Protein AF-A0A533BDM0-F1 (afdb_monomer_lite)

Secondary structure (DSSP, 8-state):
-HHHHHHHHHHHHHHHHHHHHHHTGGG-HHHHHHH-HHHHHHHHHHHHHHH-TT-EE-TTSTTHHHHHTT-TT--TT-EEEEEP-TTTTT---TT---PPEEEEEETTTEEPSSPEEHHHHHHHHHHHHHHHHHHHHHHHHHHHHHHHHHHHHHHHHH--

pLDDT: mean 73.03, std 10.65, range [43.34, 87.0]

Structure (mmCIF, N/CA/C/O backbone):
data_AF-A0A533BDM0-F1
#
_entry.id   AF-A0A533BDM0-F1
#
loop_
_atom_site.group_PDB
_atom_site.id
_atom_site.type_symbol
_atom_site.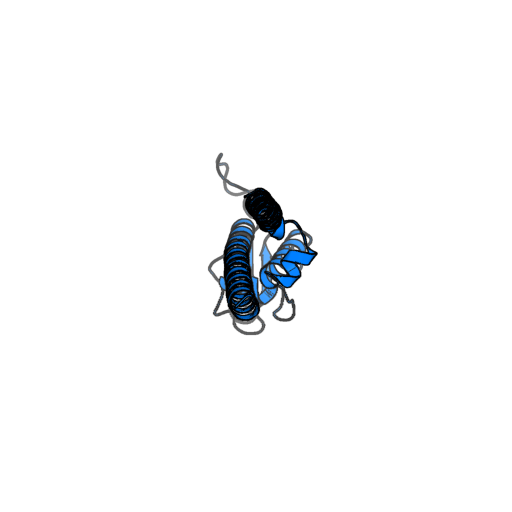label_atom_id
_atom_site.label_alt_id
_atom_site.label_comp_id
_atom_site.label_asym_id
_atom_site.label_entity_id
_atom_site.label_seq_id
_atom_site.pdbx_PDB_ins_code
_atom_site.Cartn_x
_atom_site.Cartn_y
_atom_site.Cartn_z
_atom_site.occupancy
_atom_site.B_iso_or_equiv
_atom_site.auth_seq_id
_atom_site.auth_comp_id
_atom_site.auth_asym_id
_atom_site.auth_atom_id
_atom_site.pdbx_PDB_model_num
ATOM 1 N N . MET A 1 1 ? 17.998 8.895 -41.953 1.00 53.88 1 MET A N 1
ATOM 2 C CA . MET A 1 1 ? 16.899 9.759 -41.448 1.00 53.88 1 MET A CA 1
ATOM 3 C C . MET A 1 1 ? 15.590 9.018 -41.165 1.00 53.88 1 MET A C 1
ATOM 5 O O . MET A 1 1 ? 15.170 9.035 -40.020 1.00 53.88 1 MET A O 1
ATOM 9 N N . LYS A 1 2 ? 14.947 8.337 -42.132 1.00 52.53 2 LYS A N 1
ATOM 10 C CA . LYS A 1 2 ? 13.625 7.696 -41.911 1.00 52.53 2 LYS A CA 1
ATOM 11 C C . LYS A 1 2 ? 13.606 6.611 -40.815 1.00 52.53 2 LYS A C 1
ATOM 13 O O . LYS A 1 2 ? 12.664 6.558 -40.038 1.00 52.53 2 LYS A O 1
ATOM 18 N N . ARG A 1 3 ? 14.664 5.795 -40.710 1.00 58.75 3 ARG A N 1
ATOM 19 C CA . ARG A 1 3 ? 14.792 4.751 -39.671 1.00 58.75 3 ARG A CA 1
ATOM 20 C C . ARG A 1 3 ? 14.947 5.324 -38.257 1.00 58.75 3 ARG A C 1
ATOM 22 O O . ARG A 1 3 ? 14.332 4.808 -37.341 1.00 58.75 3 ARG A O 1
ATOM 29 N N . LEU A 1 4 ? 15.687 6.426 -38.106 1.00 59.53 4 LEU A N 1
ATOM 30 C CA . LEU A 1 4 ? 15.871 7.121 -36.825 1.00 59.53 4 LEU A CA 1
ATOM 31 C C . LEU A 1 4 ? 14.547 7.712 -36.307 1.00 59.53 4 LEU A C 1
ATOM 33 O O . LEU A 1 4 ? 14.205 7.532 -35.147 1.00 59.53 4 LEU A O 1
ATOM 37 N N . LEU A 1 5 ? 13.777 8.366 -37.186 1.00 57.59 5 LEU A N 1
ATOM 38 C CA . LEU A 1 5 ? 12.458 8.914 -36.843 1.00 57.59 5 LEU A CA 1
ATOM 39 C C . LEU A 1 5 ? 11.456 7.816 -36.470 1.00 57.59 5 LEU A C 1
ATOM 41 O O . LEU A 1 5 ? 10.692 7.982 -35.526 1.00 57.59 5 LEU A O 1
ATOM 45 N N . PHE A 1 6 ? 11.486 6.683 -37.177 1.00 61.25 6 PHE A N 1
ATOM 46 C CA . PHE A 1 6 ? 10.664 5.524 -36.838 1.00 61.25 6 PHE A CA 1
ATOM 47 C C . PHE A 1 6 ? 11.041 4.938 -35.469 1.00 61.25 6 PHE A C 1
ATOM 49 O O . PHE A 1 6 ? 10.162 4.640 -34.670 1.00 61.25 6 PHE A O 1
ATOM 56 N N . LEU A 1 7 ? 12.338 4.842 -35.163 1.00 67.12 7 LEU A N 1
ATOM 57 C CA . LEU A 1 7 ? 12.821 4.336 -33.878 1.00 67.12 7 LEU A CA 1
ATOM 58 C C . LEU A 1 7 ? 12.403 5.249 -32.714 1.00 67.12 7 LEU A C 1
ATOM 60 O O . LEU A 1 7 ? 11.892 4.767 -31.708 1.00 67.12 7 LEU A O 1
ATOM 64 N N . LEU A 1 8 ? 12.529 6.570 -32.884 1.00 65.44 8 LEU A N 1
ATOM 65 C CA . LEU A 1 8 ? 12.059 7.559 -31.906 1.00 65.44 8 LEU A CA 1
ATOM 66 C C . LEU A 1 8 ? 10.538 7.506 -31.711 1.00 65.44 8 LEU A C 1
ATOM 68 O O . LEU A 1 8 ? 10.066 7.616 -30.582 1.00 65.44 8 LEU A O 1
ATOM 72 N N . PHE A 1 9 ? 9.771 7.294 -32.784 1.00 65.75 9 PHE A N 1
ATOM 73 C CA . PHE A 1 9 ? 8.321 7.119 -32.705 1.00 65.75 9 PHE A CA 1
ATOM 74 C C . PHE A 1 9 ? 7.940 5.856 -31.919 1.00 65.75 9 PHE A C 1
ATOM 76 O O . PHE A 1 9 ? 7.082 5.916 -31.040 1.00 65.75 9 PHE A O 1
ATOM 83 N N . VAL A 1 10 ? 8.603 4.724 -32.181 1.00 71.31 10 VAL A N 1
ATOM 84 C CA . VAL A 1 10 ? 8.359 3.459 -31.466 1.00 71.31 10 VAL A CA 1
ATOM 85 C C . VAL A 1 10 ? 8.732 3.580 -29.987 1.00 71.31 10 VAL A C 1
ATOM 87 O O . VAL A 1 10 ? 7.937 3.185 -29.138 1.00 71.31 10 VAL A O 1
ATOM 90 N N . ILE A 1 11 ? 9.879 4.185 -29.662 1.00 72.94 11 ILE A N 1
ATOM 91 C CA . ILE A 1 11 ? 10.293 4.430 -28.271 1.00 72.94 11 ILE A CA 1
ATOM 92 C C . ILE A 1 11 ? 9.311 5.370 -27.566 1.00 72.94 11 ILE A C 1
ATOM 94 O O . ILE A 1 11 ? 8.892 5.082 -26.449 1.00 72.94 11 ILE A O 1
ATOM 98 N N . GLY A 1 12 ? 8.896 6.462 -28.216 1.00 64.25 12 GLY A N 1
ATOM 99 C CA . GLY A 1 12 ? 7.921 7.399 -27.655 1.00 64.25 12 GLY A CA 1
ATOM 100 C C . GLY A 1 12 ? 6.562 6.747 -27.389 1.00 64.25 12 GLY A C 1
ATOM 101 O O . GLY A 1 12 ? 5.972 6.970 -26.333 1.00 64.25 12 GLY A O 1
ATOM 102 N N . THR A 1 13 ? 6.106 5.886 -28.305 1.00 68.31 13 THR A N 1
ATOM 103 C CA . THR A 1 13 ? 4.844 5.136 -28.184 1.00 68.31 13 THR A CA 1
ATOM 104 C C . THR A 1 13 ? 4.926 4.078 -27.083 1.00 68.31 13 THR A C 1
ATOM 106 O O . THR A 1 13 ? 4.018 3.960 -26.266 1.00 68.31 13 THR A O 1
ATOM 109 N N . LEU A 1 14 ? 6.036 3.338 -27.001 1.00 71.75 14 LEU A N 1
ATOM 110 C CA . LEU A 1 14 ? 6.280 2.395 -25.907 1.00 71.75 14 LEU A CA 1
ATOM 111 C C . LEU A 1 14 ? 6.356 3.118 -24.561 1.00 71.75 14 LEU A C 1
ATOM 113 O O . LEU A 1 14 ? 5.743 2.663 -23.604 1.00 71.75 14 LEU A O 1
ATOM 117 N N . GLY A 1 15 ? 7.024 4.271 -24.494 1.00 71.94 15 GLY A N 1
ATOM 118 C CA . GLY A 1 15 ? 7.082 5.102 -23.292 1.00 71.94 15 GLY A CA 1
ATOM 119 C C . GLY A 1 15 ? 5.706 5.597 -22.841 1.00 71.94 15 GLY A C 1
ATOM 120 O O . GLY A 1 15 ? 5.423 5.586 -21.647 1.00 71.94 15 GLY A O 1
ATOM 121 N N . THR A 1 16 ? 4.817 5.958 -23.773 1.00 63.72 16 THR A N 1
ATOM 122 C CA . THR A 1 16 ? 3.435 6.357 -23.442 1.00 63.72 16 THR A CA 1
ATOM 123 C C . THR A 1 16 ? 2.577 5.177 -23.006 1.00 63.72 16 THR A C 1
ATOM 125 O O . THR A 1 16 ? 1.817 5.316 -22.054 1.00 63.72 16 THR A O 1
ATOM 128 N N . ILE A 1 17 ? 2.712 4.012 -23.647 1.00 69.31 17 ILE A N 1
ATOM 129 C CA . ILE A 1 17 ? 2.030 2.781 -23.219 1.00 69.31 17 ILE A CA 1
ATOM 130 C C . ILE A 1 17 ? 2.485 2.404 -21.809 1.00 69.31 17 ILE A C 1
ATOM 132 O O . ILE A 1 17 ? 1.652 2.159 -20.945 1.00 69.31 17 ILE A O 1
ATOM 136 N N . VAL A 1 18 ? 3.793 2.415 -21.554 1.00 67.50 18 VAL A N 1
ATOM 137 C CA . VAL A 1 18 ? 4.369 2.118 -20.240 1.00 67.50 18 VAL A CA 1
ATOM 138 C C . VAL A 1 18 ? 3.906 3.140 -19.199 1.00 67.50 18 VAL A C 1
ATOM 140 O O . VAL A 1 18 ? 3.438 2.736 -18.141 1.00 67.50 18 VAL A O 1
ATOM 143 N N . GLY A 1 19 ? 3.944 4.440 -19.503 1.00 64.31 19 GLY A N 1
ATOM 144 C CA . GLY A 1 19 ? 3.441 5.493 -18.613 1.00 64.31 19 GLY A CA 1
ATOM 145 C C . GLY A 1 19 ? 1.954 5.335 -18.284 1.00 64.31 19 GLY A C 1
ATOM 146 O O . GLY A 1 19 ? 1.574 5.388 -17.120 1.00 64.31 19 GLY A O 1
ATOM 147 N N . TRP A 1 20 ? 1.125 5.030 -19.286 1.00 65.56 20 TRP A N 1
ATOM 148 C CA . TRP A 1 20 ? -0.295 4.726 -19.089 1.00 65.56 20 TRP A CA 1
ATOM 149 C C . TRP A 1 20 ? -0.513 3.468 -18.233 1.00 65.56 20 TRP A C 1
ATOM 151 O O . TRP A 1 20 ? -1.417 3.431 -17.399 1.00 65.56 20 TRP A O 1
ATOM 161 N N . PHE A 1 21 ? 0.331 2.446 -18.403 1.00 65.19 21 PHE A N 1
ATOM 162 C CA . PHE A 1 21 ? 0.317 1.249 -17.564 1.00 65.19 21 PHE A CA 1
ATOM 163 C C . PHE A 1 21 ? 0.731 1.541 -16.123 1.00 65.19 21 PHE A C 1
ATOM 165 O O . PHE A 1 21 ? 0.148 0.942 -15.229 1.00 65.19 21 PHE A O 1
ATOM 172 N N . PHE A 1 22 ? 1.682 2.447 -15.878 1.00 63.06 22 PHE A N 1
ATOM 173 C CA . PHE A 1 22 ? 2.062 2.860 -14.523 1.00 63.06 22 PHE A CA 1
ATOM 174 C C . PHE A 1 22 ? 0.966 3.680 -13.838 1.00 63.06 22 PHE A C 1
ATOM 176 O O . PHE A 1 22 ? 0.648 3.396 -12.685 1.00 63.06 22 PHE A O 1
ATOM 183 N N . ASP A 1 23 ? 0.311 4.596 -14.557 1.00 64.06 23 ASP A N 1
ATOM 184 C CA . ASP A 1 23 ? -0.836 5.360 -14.037 1.00 64.06 23 ASP A CA 1
ATOM 185 C C . ASP A 1 23 ? -2.009 4.455 -13.627 1.00 64.06 23 ASP A C 1
ATOM 187 O O . ASP A 1 23 ? -2.761 4.779 -12.710 1.00 64.06 23 ASP A O 1
ATOM 191 N N . ARG A 1 24 ? -2.162 3.296 -14.283 1.00 67.12 24 ARG A N 1
ATOM 192 C CA . ARG A 1 24 ? -3.176 2.281 -13.948 1.00 67.12 24 ARG A CA 1
ATOM 193 C C . ARG A 1 24 ? -2.630 1.060 -13.215 1.00 67.12 24 ARG A C 1
ATOM 195 O O . ARG A 1 24 ? -3.387 0.128 -12.948 1.00 67.12 24 ARG A O 1
ATOM 202 N N . ALA A 1 25 ? -1.345 1.037 -12.868 1.00 61.06 25 ALA A N 1
ATOM 203 C CA . ALA A 1 25 ? -0.710 -0.136 -12.267 1.00 61.06 25 ALA A CA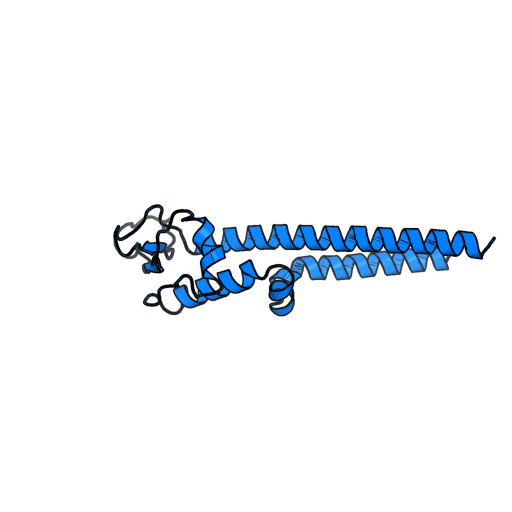 1
ATOM 204 C C . ALA A 1 25 ? -1.353 -0.488 -10.922 1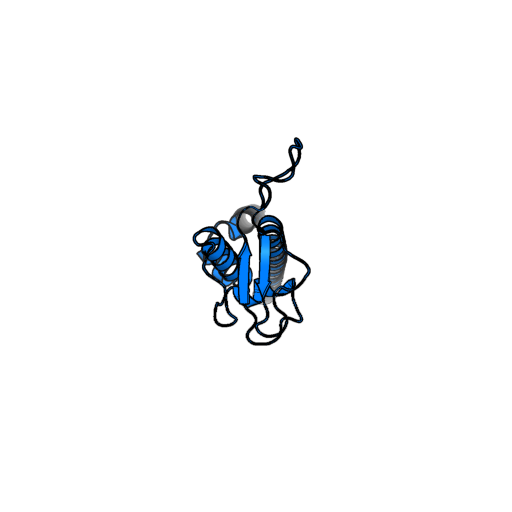.00 61.06 25 ALA A C 1
ATOM 206 O O . ALA A 1 25 ? -1.456 -1.664 -10.581 1.00 61.06 25 ALA A O 1
ATOM 207 N N . LEU A 1 26 ? -1.840 0.526 -10.200 1.00 61.75 26 LEU A N 1
ATOM 208 C CA . LEU A 1 26 ? -2.535 0.366 -8.925 1.00 61.75 26 LEU A CA 1
ATOM 209 C C . LEU A 1 26 ? -3.955 -0.213 -9.057 1.00 61.75 26 LEU A C 1
ATOM 211 O O . LEU A 1 26 ? -4.465 -0.776 -8.089 1.00 61.75 26 LEU A O 1
ATOM 215 N N . ASP A 1 27 ? -4.561 -0.147 -10.247 1.00 66.12 27 ASP A N 1
ATOM 216 C CA . ASP A 1 27 ? -5.887 -0.715 -10.527 1.00 66.12 27 ASP A CA 1
ATOM 217 C C . ASP A 1 27 ? -5.819 -2.196 -10.946 1.00 66.12 27 ASP A C 1
ATOM 219 O O . ASP A 1 27 ? -6.838 -2.890 -10.975 1.00 66.12 27 ASP A O 1
ATOM 223 N N . ILE A 1 28 ? -4.626 -2.705 -11.278 1.00 73.44 28 ILE A N 1
ATOM 224 C CA . ILE A 1 28 ? -4.424 -4.085 -11.727 1.00 73.44 28 ILE A CA 1
ATOM 225 C C . ILE A 1 28 ? -3.886 -4.919 -10.563 1.00 73.44 28 ILE A C 1
ATOM 227 O O . ILE A 1 28 ? -2.713 -4.832 -10.203 1.00 73.44 28 ILE A O 1
ATOM 231 N N . GLU A 1 29 ? -4.727 -5.796 -10.009 1.00 68.75 29 GLU A N 1
ATOM 232 C CA . GLU A 1 29 ? -4.398 -6.613 -8.828 1.00 68.75 29 GLU A CA 1
ATOM 233 C C . GLU A 1 29 ? -3.111 -7.442 -8.993 1.00 68.75 29 GLU A C 1
ATOM 235 O O . GLU A 1 29 ? -2.311 -7.584 -8.070 1.00 68.75 29 GLU A O 1
ATOM 240 N N . THR A 1 30 ? -2.879 -7.995 -10.182 1.00 73.00 30 THR A N 1
ATOM 241 C CA . THR A 1 30 ? -1.676 -8.792 -10.450 1.00 73.00 30 THR A CA 1
ATOM 242 C C . THR A 1 30 ? -0.407 -7.943 -10.403 1.00 73.00 30 THR A C 1
ATOM 244 O O . THR A 1 30 ? 0.631 -8.420 -9.956 1.00 73.00 30 THR A O 1
ATOM 247 N N . VAL A 1 31 ? -0.489 -6.686 -10.841 1.00 70.12 31 VAL A N 1
ATOM 248 C CA . VAL A 1 31 ? 0.646 -5.760 -10.873 1.00 70.12 31 VAL A CA 1
ATOM 249 C C . VAL A 1 31 ? 0.931 -5.239 -9.468 1.00 70.12 31 VAL A C 1
ATOM 251 O O . VAL A 1 31 ? 2.085 -5.248 -9.043 1.00 70.12 31 VAL A O 1
ATOM 254 N N . THR A 1 32 ? -0.102 -4.881 -8.700 1.00 72.50 32 THR A N 1
ATOM 255 C CA . THR A 1 32 ? 0.070 -4.443 -7.307 1.00 72.50 32 THR A CA 1
ATOM 256 C C . THR A 1 32 ? 0.658 -5.527 -6.419 1.00 72.50 32 THR A C 1
ATOM 258 O O . THR A 1 32 ? 1.542 -5.221 -5.631 1.00 72.50 32 THR A O 1
ATOM 261 N N . ARG A 1 33 ? 0.284 -6.801 -6.590 1.00 78.06 33 ARG A N 1
ATOM 262 C CA . ARG A 1 33 ? 0.915 -7.912 -5.849 1.00 78.06 33 ARG A CA 1
ATOM 263 C C . ARG A 1 33 ? 2.426 -8.022 -6.058 1.00 78.06 33 ARG A C 1
ATOM 265 O O . ARG A 1 33 ? 3.113 -8.524 -5.177 1.00 78.06 33 ARG A O 1
ATOM 272 N N . VAL A 1 34 ? 2.932 -7.607 -7.218 1.00 77.00 34 VAL A N 1
ATOM 273 C CA . VAL A 1 34 ? 4.362 -7.694 -7.550 1.00 77.00 34 VAL A CA 1
ATOM 274 C C . VAL A 1 34 ? 5.097 -6.418 -7.153 1.00 77.00 34 VAL A C 1
ATOM 276 O O . VAL A 1 34 ? 6.171 -6.481 -6.565 1.00 77.00 34 VAL A O 1
ATOM 279 N N . ILE A 1 35 ? 4.523 -5.262 -7.482 1.00 75.31 35 ILE A N 1
ATOM 280 C CA . ILE A 1 35 ? 5.179 -3.961 -7.321 1.00 75.31 35 ILE A CA 1
ATOM 281 C C . ILE A 1 35 ? 5.004 -3.421 -5.896 1.00 75.31 35 ILE A C 1
ATOM 283 O O . ILE A 1 35 ? 5.932 -2.824 -5.363 1.00 75.31 35 ILE A O 1
ATOM 287 N N . ALA A 1 36 ? 3.845 -3.645 -5.271 1.00 81.56 36 ALA A N 1
ATOM 288 C CA . ALA A 1 36 ? 3.477 -3.129 -3.950 1.00 81.56 36 ALA A CA 1
ATOM 289 C C . ALA A 1 36 ? 2.695 -4.189 -3.129 1.00 81.56 36 ALA A C 1
ATOM 291 O O . ALA A 1 36 ? 1.497 -4.023 -2.870 1.00 81.56 36 ALA A O 1
ATOM 292 N N . PRO A 1 37 ? 3.341 -5.299 -2.718 1.00 82.19 37 PRO A N 1
ATOM 293 C CA . PRO A 1 37 ? 2.677 -6.399 -2.006 1.00 82.19 37 PRO A CA 1
ATOM 294 C C . PRO A 1 37 ? 2.047 -5.961 -0.676 1.00 82.19 37 PRO A C 1
ATOM 296 O O . PRO A 1 37 ? 0.953 -6.411 -0.333 1.00 82.19 37 PRO A O 1
ATOM 299 N N . ASP A 1 38 ? 2.687 -5.032 0.038 1.00 82.44 38 ASP A N 1
ATOM 300 C CA . ASP A 1 38 ? 2.187 -4.493 1.307 1.00 82.44 38 ASP A CA 1
ATOM 301 C C . ASP A 1 38 ? 0.873 -3.723 1.132 1.00 82.44 38 ASP A C 1
ATOM 303 O O . ASP A 1 38 ? -0.039 -3.852 1.952 1.00 82.44 38 ASP A O 1
ATOM 307 N N . TYR A 1 39 ? 0.726 -2.998 0.017 1.00 84.19 39 TYR A N 1
ATOM 308 C CA . TYR A 1 39 ? -0.533 -2.357 -0.352 1.00 84.19 39 TYR A CA 1
ATOM 309 C C . TYR A 1 39 ? -1.622 -3.395 -0.605 1.00 84.19 39 TYR A C 1
ATOM 311 O O . TYR A 1 39 ? -2.706 -3.280 -0.043 1.00 84.19 39 TYR A O 1
ATOM 319 N N . HIS A 1 40 ? -1.339 -4.438 -1.395 1.00 85.12 40 HIS A N 1
ATOM 320 C CA . HIS A 1 40 ? -2.315 -5.497 -1.684 1.00 85.12 40 HIS A CA 1
ATOM 321 C C . HIS A 1 40 ? -2.804 -6.183 -0.403 1.00 85.12 40 HIS A C 1
ATOM 323 O O . HIS A 1 40 ? -4.009 -6.297 -0.167 1.00 85.12 40 HIS A O 1
ATOM 329 N N . HIS A 1 41 ? -1.875 -6.593 0.459 1.00 86.00 41 HIS A N 1
ATOM 330 C CA . HIS A 1 41 ? -2.208 -7.277 1.702 1.00 86.00 41 HIS A CA 1
ATOM 331 C C . HIS A 1 41 ? -2.895 -6.357 2.715 1.00 86.00 41 HIS A C 1
ATOM 333 O O . HIS A 1 41 ? -3.872 -6.773 3.344 1.00 86.00 41 HIS A O 1
ATOM 339 N N . GLY A 1 42 ? -2.424 -5.116 2.865 1.00 85.19 42 GLY A N 1
ATOM 340 C CA . GLY A 1 42 ? -3.041 -4.112 3.728 1.00 85.19 42 GLY A CA 1
ATOM 341 C C . GLY A 1 42 ? -4.454 -3.749 3.271 1.00 85.19 42 GLY A C 1
ATOM 342 O O . GLY A 1 42 ? -5.376 -3.707 4.081 1.00 85.19 42 GLY A O 1
ATOM 343 N N . GLU A 1 43 ? -4.670 -3.573 1.969 1.00 86.19 43 GLU A N 1
ATOM 344 C CA . GLU A 1 43 ? -5.977 -3.258 1.389 1.00 86.19 43 GLU A CA 1
ATOM 345 C C . GLU A 1 43 ? -6.973 -4.409 1.578 1.00 86.19 43 GLU A C 1
ATOM 347 O O . GLU A 1 43 ? -8.092 -4.183 2.050 1.00 86.19 43 GLU A O 1
ATOM 352 N N . ALA A 1 44 ? -6.532 -5.651 1.355 1.00 86.00 44 ALA A N 1
ATOM 353 C CA . ALA A 1 44 ? -7.317 -6.846 1.647 1.00 86.00 44 ALA A CA 1
ATOM 354 C C . ALA A 1 44 ? -7.687 -6.947 3.138 1.00 86.00 44 ALA A C 1
ATOM 356 O O . ALA A 1 44 ? -8.823 -7.281 3.479 1.00 86.00 44 ALA A O 1
ATOM 357 N N . ALA A 1 45 ? -6.756 -6.610 4.032 1.00 86.19 45 ALA A N 1
ATOM 358 C CA . ALA A 1 45 ? -6.989 -6.608 5.471 1.00 86.19 45 ALA A CA 1
ATOM 359 C C . ALA A 1 45 ? -7.987 -5.519 5.902 1.00 86.19 45 ALA A C 1
ATOM 361 O O . ALA A 1 45 ? -8.899 -5.792 6.685 1.00 86.19 45 ALA A O 1
ATOM 362 N N . LEU A 1 46 ? -7.883 -4.309 5.342 1.00 86.88 46 LEU A N 1
ATOM 363 C CA . LEU A 1 46 ? -8.851 -3.233 5.568 1.00 86.88 46 LEU A CA 1
ATOM 364 C C . LEU A 1 46 ? -10.241 -3.586 5.020 1.00 86.88 46 LEU A C 1
ATOM 366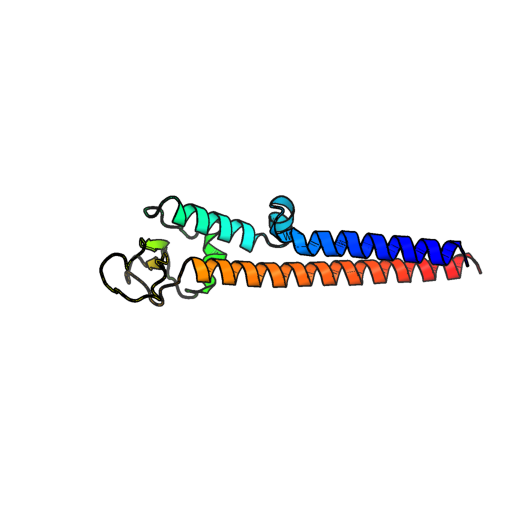 O O . LEU A 1 46 ? -11.242 -3.273 5.663 1.00 86.88 46 LEU A O 1
ATOM 370 N N . ARG A 1 47 ? -10.329 -4.258 3.864 1.00 87.00 47 ARG A N 1
ATOM 371 C CA . ARG A 1 47 ? -11.600 -4.780 3.329 1.00 87.00 47 ARG A CA 1
ATOM 372 C C . ARG A 1 47 ? -12.198 -5.860 4.225 1.00 87.00 47 ARG A C 1
ATOM 374 O O . ARG A 1 47 ? -13.402 -5.836 4.460 1.00 87.00 47 ARG A O 1
ATOM 381 N N . ALA A 1 48 ? -11.385 -6.783 4.739 1.00 83.94 48 ALA A N 1
ATOM 382 C CA . ALA A 1 48 ? -11.845 -7.835 5.646 1.00 83.94 48 ALA A CA 1
ATOM 383 C C . ALA A 1 48 ? -12.421 -7.249 6.945 1.00 83.94 48 ALA A C 1
ATOM 385 O O . ALA A 1 48 ? -13.488 -7.662 7.401 1.00 83.94 48 ALA A O 1
ATOM 386 N N . LEU A 1 49 ? -11.743 -6.239 7.491 1.00 83.00 49 LEU A N 1
ATOM 387 C CA . LEU A 1 49 ? -12.189 -5.474 8.648 1.00 83.00 49 LEU A CA 1
ATOM 388 C C . LEU A 1 49 ? -13.489 -4.691 8.387 1.00 83.00 49 LEU A C 1
ATOM 390 O O . LEU A 1 49 ? -14.391 -4.697 9.220 1.00 83.00 49 LEU A O 1
ATOM 394 N N . GLU A 1 50 ? -13.621 -4.048 7.224 1.00 83.31 50 GLU A N 1
ATOM 395 C CA . GLU A 1 50 ? -14.849 -3.332 6.848 1.00 83.31 50 GLU A CA 1
ATOM 396 C C . GLU A 1 50 ? -16.035 -4.283 6.626 1.00 83.31 50 GLU A C 1
ATOM 398 O O . GLU A 1 50 ? -17.151 -3.995 7.062 1.00 83.31 50 GLU A O 1
ATOM 403 N N . ALA A 1 51 ? -15.799 -5.424 5.973 1.00 83.31 51 ALA A N 1
ATOM 404 C CA . ALA A 1 51 ? -16.831 -6.413 5.679 1.00 83.31 51 ALA A CA 1
ATOM 405 C C . ALA A 1 51 ? -17.349 -7.109 6.945 1.00 83.31 51 ALA A C 1
ATOM 407 O O . ALA A 1 51 ? -18.528 -7.462 7.017 1.00 83.31 51 ALA A O 1
ATOM 408 N N . ASN A 1 52 ? -16.488 -7.308 7.947 1.00 80.94 52 ASN A N 1
ATOM 409 C CA . ASN A 1 52 ? -16.871 -7.933 9.204 1.00 80.94 52 ASN A CA 1
ATOM 410 C C . ASN A 1 52 ? -16.277 -7.195 10.413 1.00 80.94 52 ASN A C 1
ATOM 412 O O . ASN A 1 52 ? -15.186 -7.541 10.872 1.00 80.94 52 ASN A O 1
ATOM 416 N N . PRO A 1 53 ? -17.040 -6.266 11.021 1.00 69.94 53 PRO A N 1
ATOM 417 C CA . PRO A 1 53 ? -16.550 -5.457 12.132 1.00 69.94 53 PRO A CA 1
ATOM 418 C C . PRO A 1 53 ? -16.186 -6.239 13.401 1.00 69.94 53 PRO A C 1
ATOM 420 O O . PRO A 1 53 ? -15.612 -5.678 14.329 1.00 69.94 53 PRO A O 1
ATOM 423 N N . ARG A 1 54 ? -16.574 -7.520 13.482 1.00 71.50 54 ARG A N 1
ATOM 424 C CA . ARG A 1 54 ? -16.262 -8.405 14.614 1.00 71.50 54 ARG A CA 1
ATOM 425 C C . ARG A 1 54 ? -14.924 -9.122 14.452 1.00 71.50 54 ARG A C 1
ATOM 427 O O . ARG A 1 54 ? -14.462 -9.743 15.408 1.00 71.50 54 ARG A O 1
ATOM 434 N N . VAL A 1 55 ? -14.326 -9.081 13.263 1.00 77.00 55 VAL A N 1
ATOM 435 C CA . VAL A 1 55 ? -13.020 -9.686 13.000 1.00 77.00 55 VAL A CA 1
ATOM 436 C C . VAL A 1 55 ? -11.934 -8.742 13.500 1.00 77.00 55 VAL A C 1
ATOM 438 O O . VAL A 1 55 ? -11.991 -7.534 13.292 1.00 77.00 55 VAL A O 1
ATOM 441 N N . ALA A 1 56 ? -10.939 -9.312 14.174 1.00 81.81 56 ALA A N 1
ATOM 442 C CA . ALA A 1 56 ? -9.723 -8.615 14.549 1.00 81.81 56 ALA A CA 1
ATOM 443 C C . ALA A 1 56 ? -8.558 -9.232 13.776 1.00 81.81 56 ALA A C 1
ATOM 445 O O . ALA A 1 56 ? -8.394 -10.453 13.770 1.00 81.81 56 ALA A O 1
ATOM 446 N N . LEU A 1 57 ? -7.752 -8.391 13.140 1.00 83.88 57 LEU A N 1
ATOM 447 C CA . LEU A 1 57 ? -6.498 -8.801 12.534 1.00 83.88 57 LEU A CA 1
ATOM 448 C C . LEU A 1 57 ? -5.486 -9.112 13.637 1.00 83.88 57 LEU A C 1
ATOM 450 O O . LEU A 1 57 ? -5.337 -8.358 14.603 1.00 83.88 57 LEU A O 1
ATOM 454 N N . THR A 1 58 ? -4.779 -10.219 13.469 1.00 84.12 58 THR A N 1
ATOM 455 C CA . THR A 1 58 ? -3.646 -10.639 14.297 1.00 84.12 58 THR A CA 1
ATOM 456 C C . THR A 1 58 ? -2.356 -10.519 13.485 1.00 84.12 58 THR A C 1
ATOM 458 O O . THR A 1 58 ? -2.408 -10.376 12.263 1.00 84.12 58 THR A O 1
ATOM 461 N N . ARG A 1 59 ? -1.194 -10.633 14.144 1.00 78.38 59 ARG A N 1
ATOM 462 C CA . ARG A 1 59 ? 0.129 -10.634 13.485 1.00 78.38 59 ARG A CA 1
ATOM 463 C C . ARG A 1 59 ? 0.285 -11.683 12.376 1.00 78.38 59 ARG A C 1
ATOM 465 O O . ARG A 1 59 ? 1.109 -11.497 11.494 1.00 78.38 59 ARG A O 1
ATOM 472 N N . GLU A 1 60 ? -0.499 -12.758 12.410 1.00 82.50 60 GLU A N 1
ATOM 473 C CA . GLU A 1 60 ? -0.483 -13.824 11.398 1.00 82.50 60 GLU A CA 1
ATOM 474 C C . GLU A 1 60 ? -1.096 -13.385 10.061 1.00 82.50 60 GLU A C 1
ATOM 476 O O . GLU A 1 60 ? -0.829 -13.993 9.025 1.00 82.50 60 GLU A O 1
ATOM 481 N N . HIS A 1 61 ? -1.925 -12.336 10.061 1.00 83.00 61 HIS A N 1
ATOM 482 C CA . HIS A 1 61 ? -2.519 -11.834 8.832 1.00 83.00 61 HIS A CA 1
ATOM 483 C C . HIS A 1 61 ? -1.461 -11.066 8.020 1.00 83.00 61 HIS A C 1
ATOM 485 O O . HIS A 1 61 ? -0.872 -10.121 8.548 1.00 83.00 61 HIS A O 1
ATOM 491 N N . PRO A 1 62 ? -1.256 -11.370 6.724 1.00 80.88 62 PRO A N 1
ATOM 492 C CA . PRO A 1 62 ? -0.208 -10.729 5.920 1.00 80.88 62 PRO A CA 1
ATOM 493 C C . PRO A 1 62 ? -0.380 -9.205 5.820 1.00 80.88 62 PRO A C 1
ATOM 495 O O . PRO A 1 62 ? 0.591 -8.464 5.775 1.00 80.88 62 PRO A O 1
ATOM 498 N N . GLY A 1 63 ? -1.621 -8.713 5.869 1.00 82.25 63 GLY A N 1
ATOM 499 C CA . GLY A 1 63 ? -1.914 -7.275 5.903 1.00 82.25 63 GLY A CA 1
ATOM 500 C C . GLY A 1 63 ? -1.824 -6.603 7.275 1.00 82.25 63 GLY A C 1
ATOM 501 O O . GLY A 1 63 ? -2.174 -5.434 7.387 1.00 82.25 63 GLY A O 1
ATOM 502 N N . PHE A 1 64 ? -1.402 -7.307 8.330 1.00 82.62 64 PHE A N 1
ATOM 503 C CA . PHE A 1 64 ? -1.284 -6.724 9.669 1.00 82.62 64 PHE A CA 1
ATOM 504 C C . PHE A 1 64 ? -0.105 -5.760 9.781 1.00 82.62 64 PHE A C 1
ATOM 506 O O . PHE A 1 64 ? -0.273 -4.648 10.270 1.00 82.62 64 PHE A O 1
ATOM 513 N N . ALA A 1 65 ? 1.075 -6.168 9.309 1.00 82.06 65 ALA A N 1
ATOM 514 C CA . ALA A 1 65 ? 2.294 -5.362 9.357 1.00 82.06 65 ALA A CA 1
ATOM 515 C C . ALA A 1 65 ? 2.145 -3.973 8.699 1.00 82.06 65 ALA A C 1
ATOM 517 O O . ALA A 1 65 ? 2.467 -2.987 9.364 1.00 82.06 65 ALA A O 1
ATOM 518 N N . PRO A 1 66 ? 1.592 -3.841 7.476 1.00 81.38 66 PRO A N 1
ATOM 519 C CA . PRO A 1 66 ? 1.417 -2.523 6.861 1.00 81.38 66 PRO A CA 1
ATOM 520 C C . PRO A 1 66 ? 0.375 -1.648 7.585 1.00 81.38 66 PRO A C 1
ATOM 522 O O . PRO A 1 66 ? 0.481 -0.424 7.594 1.00 81.38 66 PRO A O 1
ATOM 525 N N . ILE A 1 67 ? -0.591 -2.254 8.288 1.00 82.31 67 ILE A N 1
ATOM 526 C CA . ILE A 1 67 ? -1.549 -1.537 9.152 1.00 82.31 67 ILE A CA 1
ATOM 527 C C . ILE A 1 67 ? -0.922 -1.181 10.518 1.00 82.31 67 ILE A C 1
ATOM 529 O O . ILE A 1 67 ? -1.358 -0.260 11.209 1.00 82.31 67 ILE A O 1
ATOM 533 N N . LEU A 1 68 ? 0.135 -1.874 10.937 1.00 81.19 68 LEU A N 1
ATOM 534 C CA . LEU A 1 68 ? 0.781 -1.643 12.226 1.00 81.19 68 LEU A CA 1
ATOM 535 C C . LEU A 1 68 ? 1.597 -0.347 12.271 1.00 81.19 68 LEU A C 1
ATOM 537 O O . LEU A 1 68 ? 1.935 0.119 13.355 1.00 81.19 68 LEU A O 1
ATOM 541 N N . THR A 1 69 ? 1.889 0.264 11.122 1.00 77.00 69 THR A N 1
ATOM 542 C CA . THR A 1 69 ? 2.718 1.477 11.001 1.00 77.00 69 THR A CA 1
ATOM 543 C C . THR A 1 69 ? 2.257 2.621 11.911 1.00 77.00 69 THR A C 1
ATOM 545 O O . THR A 1 69 ? 3.077 3.409 12.383 1.00 77.00 69 THR A O 1
ATOM 548 N N . ARG A 1 70 ? 0.959 2.687 12.238 1.00 77.00 70 ARG A N 1
ATOM 549 C CA . ARG A 1 70 ? 0.397 3.679 13.167 1.00 77.00 70 ARG A CA 1
ATOM 550 C C . ARG A 1 70 ? 0.580 3.341 14.654 1.00 77.00 70 ARG A C 1
ATOM 552 O O . ARG A 1 70 ? 0.523 4.243 15.490 1.00 77.00 70 ARG A O 1
ATOM 559 N N . TRP A 1 71 ? 0.833 2.075 14.982 1.00 79.44 71 TRP A N 1
ATOM 560 C CA . TRP A 1 71 ? 1.072 1.553 16.332 1.00 79.44 71 TRP A CA 1
ATOM 561 C C . TRP A 1 71 ? 2.378 0.743 16.398 1.00 79.44 71 TRP A C 1
ATOM 563 O O . TRP A 1 71 ? 2.348 -0.455 16.690 1.00 79.44 71 TRP A O 1
ATOM 573 N N . PRO A 1 72 ? 3.548 1.376 16.191 1.00 76.31 72 PRO A N 1
ATOM 574 C CA . PRO A 1 72 ? 4.833 0.669 16.145 1.00 76.31 72 PRO A CA 1
ATOM 575 C C . PRO A 1 72 ? 5.170 -0.071 17.451 1.00 76.31 72 PRO A C 1
ATOM 577 O O . PRO A 1 72 ? 5.945 -1.021 17.445 1.00 76.31 72 PRO A O 1
ATOM 580 N N . ASN A 1 73 ? 4.559 0.337 18.567 1.00 74.19 73 ASN A N 1
ATOM 581 C CA . ASN A 1 73 ? 4.812 -0.204 19.901 1.00 74.19 73 ASN A CA 1
ATOM 582 C C . ASN A 1 73 ? 3.734 -1.188 20.386 1.00 74.19 73 ASN A C 1
ATOM 584 O O . ASN A 1 73 ? 3.595 -1.364 21.594 1.00 74.19 73 ASN A O 1
ATOM 588 N N . LEU A 1 74 ? 2.937 -1.787 19.494 1.00 75.00 74 LEU A N 1
ATOM 589 C CA . LEU A 1 74 ? 1.913 -2.766 19.874 1.00 75.00 74 LEU A CA 1
ATOM 590 C C . LEU A 1 74 ? 2.562 -4.037 20.475 1.00 75.00 74 LEU A C 1
ATOM 592 O O . LEU A 1 74 ? 3.189 -4.799 19.722 1.00 75.00 74 LEU A O 1
ATOM 596 N N . PRO A 1 75 ? 2.413 -4.297 21.792 1.00 68.12 75 PRO A N 1
ATOM 597 C CA . PRO A 1 75 ? 2.972 -5.486 22.437 1.00 68.12 75 PRO A CA 1
ATOM 598 C C . PRO A 1 75 ? 2.286 -6.762 21.934 1.00 68.12 75 PRO A C 1
ATOM 600 O O . PRO A 1 75 ? 1.200 -6.708 21.355 1.00 68.12 75 PRO A O 1
ATOM 603 N N . GLU A 1 76 ? 2.905 -7.925 22.129 1.00 66.19 76 GLU A N 1
ATOM 604 C CA . GLU A 1 76 ? 2.233 -9.204 21.865 1.00 66.19 76 GLU A CA 1
ATOM 605 C C . GLU A 1 76 ? 1.254 -9.564 22.986 1.00 66.19 76 GLU A C 1
ATOM 607 O O . GLU A 1 76 ? 1.571 -9.301 24.145 1.00 66.19 76 GLU A O 1
ATOM 612 N N . PRO A 1 77 ? 0.126 -10.243 22.686 1.00 60.88 77 PRO A N 1
ATOM 613 C CA . PRO A 1 77 ? -0.488 -10.554 21.388 1.00 60.88 77 PRO A CA 1
ATOM 614 C C . PRO A 1 77 ? -1.497 -9.474 20.938 1.00 60.88 77 PRO A C 1
ATOM 616 O O . PRO A 1 77 ? -2.707 -9.715 20.877 1.00 60.88 77 PRO A O 1
ATOM 619 N N . GLY A 1 78 ? -1.028 -8.267 20.620 1.00 65.25 78 GLY A N 1
ATOM 620 C CA . GLY A 1 78 ? -1.895 -7.182 20.168 1.00 65.25 78 GLY A CA 1
ATOM 621 C C . GLY A 1 78 ? -2.647 -7.500 18.870 1.00 65.25 78 GLY A C 1
ATOM 622 O O . GLY A 1 78 ? -2.130 -8.160 17.965 1.00 65.25 78 GLY A O 1
ATOM 623 N N . ARG A 1 79 ? -3.892 -7.025 18.781 1.00 78.06 79 ARG A N 1
ATOM 624 C CA . ARG A 1 79 ? -4.799 -7.216 17.638 1.00 78.06 79 ARG A CA 1
ATOM 625 C C . ARG A 1 79 ? -5.344 -5.876 17.166 1.00 78.06 79 ARG A C 1
ATOM 627 O O . ARG A 1 79 ? -5.495 -4.965 17.972 1.00 78.06 79 ARG A O 1
ATOM 634 N N . VAL A 1 80 ? -5.692 -5.763 15.889 1.00 75.31 80 VAL A N 1
ATOM 635 C CA . VAL A 1 80 ? -6.336 -4.564 15.329 1.00 75.31 80 VAL A CA 1
ATOM 636 C C . VAL A 1 80 ? -7.755 -4.916 14.921 1.00 75.31 80 VAL A C 1
ATOM 638 O O . VAL A 1 80 ? -7.962 -5.841 14.143 1.00 75.31 80 VAL A O 1
ATOM 641 N N . ALA A 1 81 ? -8.737 -4.190 15.438 1.00 76.06 81 ALA A N 1
ATOM 642 C CA . ALA A 1 81 ? -10.141 -4.374 15.098 1.00 76.06 81 ALA A CA 1
ATOM 643 C C . ALA A 1 81 ? -10.753 -3.049 14.648 1.00 76.06 81 ALA A C 1
ATOM 645 O O . ALA A 1 81 ? -10.278 -1.968 15.000 1.00 76.06 81 ALA A O 1
ATOM 646 N N . THR A 1 82 ? -11.840 -3.128 13.893 1.00 72.62 82 THR A N 1
ATOM 647 C CA . THR A 1 82 ? -12.682 -1.961 13.626 1.00 72.62 82 THR A CA 1
ATOM 648 C C . THR A 1 82 ? -13.679 -1.765 14.747 1.00 72.62 82 THR A C 1
ATOM 650 O O . THR A 1 82 ? -14.353 -2.711 15.156 1.00 72.62 82 THR A O 1
ATOM 653 N N . ILE A 1 83 ? -13.864 -0.522 15.165 1.00 69.00 83 ILE A N 1
ATOM 654 C CA . ILE A 1 83 ? -15.054 -0.120 15.899 1.00 69.00 83 ILE A CA 1
ATOM 655 C C . ILE A 1 83 ? -15.981 0.569 14.901 1.00 69.00 83 ILE A C 1
ATOM 657 O O . ILE A 1 83 ? -15.562 1.405 14.097 1.00 69.00 83 ILE A O 1
ATOM 661 N N . GLY A 1 84 ? -17.241 0.117 14.891 1.00 60.66 84 GLY A N 1
ATOM 662 C CA . GLY A 1 84 ? -18.257 0.585 13.951 1.00 60.66 84 GLY A CA 1
ATOM 663 C C . GLY A 1 84 ? -18.375 2.108 13.952 1.00 60.66 84 GLY A C 1
ATOM 664 O O . GL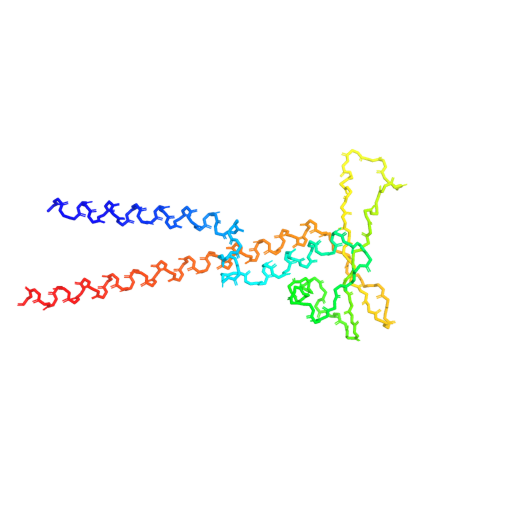Y A 1 84 ? -17.976 2.745 14.917 1.00 60.66 84 GLY A O 1
ATOM 665 N N . ARG A 1 85 ? -18.942 2.667 12.872 1.00 58.59 85 ARG A N 1
ATOM 666 C CA . ARG A 1 85 ? -19.136 4.108 12.598 1.00 58.59 85 ARG A CA 1
ATOM 667 C C . ARG A 1 85 ? -19.588 4.888 13.843 1.00 58.59 85 ARG A C 1
ATOM 669 O O . ARG A 1 85 ? -20.784 5.096 14.058 1.00 58.59 85 ARG A O 1
ATOM 676 N N . SER A 1 86 ? -18.657 5.312 14.686 1.00 49.69 86 SER A N 1
ATOM 677 C CA . SER A 1 86 ? -18.977 5.834 16.009 1.00 49.69 86 SER A CA 1
ATOM 678 C C . SER A 1 86 ? -19.237 7.329 15.949 1.00 49.69 86 SER A C 1
ATOM 680 O O . SER A 1 86 ? -18.588 8.089 16.651 1.00 49.69 86 SER A O 1
ATOM 682 N N . VAL A 1 87 ? -20.208 7.763 15.135 1.00 46.06 87 VAL A N 1
ATOM 683 C CA . VAL A 1 87 ? -20.864 9.068 15.334 1.00 46.06 87 VAL A CA 1
ATOM 684 C C . VAL A 1 87 ? -22.319 9.122 14.838 1.00 46.06 87 VAL A C 1
ATOM 686 O O . VAL A 1 87 ? -22.841 10.206 14.606 1.00 46.06 87 VAL A O 1
ATOM 689 N N . ALA A 1 88 ? -23.043 7.998 14.746 1.00 43.34 88 ALA A N 1
ATOM 690 C CA . ALA A 1 88 ? -24.476 8.058 14.416 1.00 43.34 88 ALA A CA 1
ATOM 691 C C . ALA A 1 88 ? -25.337 8.763 15.496 1.00 43.34 88 ALA A C 1
ATOM 693 O O . ALA A 1 88 ? -26.464 9.148 15.206 1.00 43.34 88 ALA A O 1
ATOM 694 N N . PHE A 1 89 ? -24.819 8.969 16.718 1.00 44.66 89 PHE A N 1
ATOM 695 C CA . PHE A 1 89 ? -25.604 9.523 17.833 1.00 44.66 89 PHE A CA 1
ATOM 696 C C . PHE A 1 89 ? -24.988 10.709 18.591 1.00 44.66 89 PHE A C 1
ATOM 698 O O . PHE A 1 89 ? -25.626 11.190 19.521 1.00 44.66 89 PHE A O 1
ATOM 705 N N . MET A 1 90 ? -23.797 11.221 18.236 1.00 45.28 90 MET A N 1
ATOM 706 C CA . MET A 1 90 ? -23.166 12.278 19.055 1.00 45.28 90 MET A CA 1
ATOM 707 C C . MET A 1 90 ? -22.904 13.633 18.402 1.00 45.28 90 MET A C 1
ATOM 709 O O . MET A 1 90 ? -22.645 14.568 19.154 1.00 45.28 90 MET A O 1
ATOM 713 N N . LYS A 1 91 ? -22.976 13.827 17.079 1.00 45.03 91 LYS A N 1
ATOM 714 C CA . LYS A 1 91 ? -22.682 15.159 16.509 1.00 45.03 91 LYS A CA 1
ATOM 715 C C . LYS A 1 91 ? -23.527 15.474 15.276 1.00 45.03 91 LYS A C 1
ATOM 717 O O . LYS A 1 91 ? -23.165 15.135 14.156 1.00 45.03 91 LYS A O 1
ATOM 722 N N . PHE A 1 92 ? -24.635 16.180 15.499 1.00 44.31 92 PHE A N 1
ATOM 723 C CA . PHE A 1 92 ? -25.377 16.897 14.461 1.00 44.31 92 PHE A CA 1
ATOM 724 C C . PHE A 1 92 ? -24.542 18.097 13.986 1.00 44.31 92 PHE A C 1
ATOM 726 O O . PHE A 1 92 ? -24.637 19.192 14.532 1.00 44.31 92 PHE A O 1
ATOM 733 N N . GLY A 1 93 ? -23.680 17.882 12.996 1.00 49.94 93 GLY A N 1
ATOM 734 C CA . GLY A 1 93 ? -22.958 18.944 12.301 1.00 49.94 93 GLY A CA 1
ATOM 735 C C . GLY A 1 93 ? -22.793 18.584 10.822 1.00 49.94 93 GLY A C 1
ATOM 736 O O . GLY A 1 93 ? -22.567 17.411 10.523 1.00 49.94 93 GLY A O 1
ATOM 737 N N . PRO A 1 94 ? -22.880 19.549 9.887 1.00 48.59 94 PRO A N 1
ATOM 738 C CA . PRO A 1 94 ? -22.860 19.298 8.436 1.00 48.59 94 PRO A CA 1
ATOM 739 C C . PRO A 1 94 ? -21.533 18.725 7.893 1.00 48.59 94 PRO A C 1
ATOM 741 O O . PRO A 1 94 ? -21.418 18.462 6.701 1.00 48.59 94 PRO A O 1
ATOM 744 N N . THR A 1 95 ? -20.535 18.513 8.753 1.00 51.59 95 THR A N 1
ATOM 745 C CA . THR A 1 95 ? -19.168 18.089 8.408 1.00 51.59 95 THR A CA 1
ATOM 746 C C . THR A 1 95 ? -18.758 16.728 8.978 1.00 51.59 95 THR A C 1
ATOM 748 O O . THR A 1 95 ? -17.626 16.299 8.759 1.00 51.59 95 THR A O 1
ATOM 751 N N . VAL A 1 96 ? -19.632 16.019 9.698 1.00 51.44 96 VAL A N 1
ATOM 752 C CA . VAL A 1 96 ? -19.262 14.737 10.322 1.00 51.44 96 VAL A CA 1
ATOM 753 C C . VAL A 1 96 ? -19.359 13.607 9.293 1.00 51.44 96 VAL A C 1
ATOM 755 O O . VAL A 1 96 ? -20.439 13.092 9.010 1.00 51.44 96 VAL A O 1
ATOM 758 N N . ARG A 1 97 ? -18.217 13.202 8.720 1.00 54.97 97 ARG A N 1
ATOM 759 C CA . ARG A 1 97 ? -18.123 11.944 7.965 1.00 54.97 97 ARG A CA 1
ATOM 760 C C . ARG A 1 97 ? -18.214 10.778 8.948 1.00 54.97 97 ARG A C 1
ATOM 762 O O . ARG A 1 97 ? -17.428 10.691 9.885 1.00 54.97 97 ARG A O 1
ATOM 769 N N . ASN A 1 98 ? -19.170 9.879 8.720 1.00 61.41 98 ASN A N 1
ATOM 770 C CA . ASN A 1 98 ? -19.274 8.603 9.430 1.00 61.41 98 ASN A CA 1
ATOM 771 C C . ASN A 1 98 ? -18.112 7.685 9.018 1.00 61.41 98 ASN A C 1
ATOM 773 O O . ASN A 1 98 ? -18.282 6.811 8.168 1.00 61.41 98 ASN A O 1
ATOM 777 N N . GLU A 1 99 ? -16.927 7.913 9.575 1.00 70.56 99 GLU A N 1
ATOM 778 C CA . GLU A 1 99 ? -15.745 7.094 9.313 1.00 70.56 99 GLU A CA 1
ATOM 779 C C . GLU A 1 99 ? -15.685 5.887 10.260 1.00 70.56 99 GLU A C 1
ATOM 781 O O . GLU A 1 99 ? -16.207 5.912 11.375 1.00 70.56 99 GLU A O 1
ATOM 786 N N . ILE A 1 100 ? -15.099 4.793 9.773 1.00 79.81 100 ILE A N 1
ATOM 787 C CA . ILE A 1 100 ? -14.827 3.591 10.567 1.00 79.81 100 ILE A CA 1
ATOM 788 C C . ILE A 1 100 ? -13.492 3.813 11.279 1.00 79.81 100 ILE A C 1
ATOM 790 O O . ILE A 1 100 ? -12.504 4.159 10.628 1.00 79.81 100 ILE A O 1
ATOM 794 N N . GLU A 1 101 ? -13.463 3.616 12.596 1.00 84.25 101 GLU A N 1
ATOM 795 C CA . GLU A 1 101 ? -12.244 3.731 13.396 1.00 84.25 101 GLU A CA 1
ATOM 796 C C . GLU A 1 101 ? -11.582 2.355 13.536 1.00 84.25 101 GLU A C 1
ATOM 798 O O . GLU A 1 101 ? -12.227 1.352 13.837 1.00 84.25 101 GLU A O 1
ATOM 803 N N . LEU A 1 102 ? -10.275 2.311 13.321 1.00 84.56 102 LEU A N 1
ATOM 804 C CA . LEU A 1 102 ? -9.385 1.198 13.605 1.00 84.56 102 LEU A CA 1
ATOM 805 C C . LEU A 1 102 ? -8.771 1.416 14.983 1.00 84.56 102 LEU A C 1
ATOM 807 O O . LEU A 1 102 ? -8.219 2.484 15.277 1.00 84.56 102 LEU A O 1
ATOM 811 N N . ILE A 1 103 ? -8.859 0.391 15.821 1.00 84.94 103 ILE A N 1
ATOM 812 C CA . ILE A 1 103 ? -8.323 0.400 17.176 1.00 84.94 103 ILE A CA 1
ATOM 813 C C . ILE A 1 103 ? -7.432 -0.819 17.349 1.00 84.94 103 ILE A C 1
ATOM 815 O O . ILE A 1 103 ? -7.853 -1.962 17.150 1.00 84.94 103 ILE A O 1
ATOM 819 N N . ALA A 1 104 ? -6.191 -0.557 17.743 1.00 84.38 104 ALA A N 1
ATOM 820 C CA . ALA A 1 104 ? -5.314 -1.585 18.262 1.00 84.38 104 ALA A CA 1
ATOM 821 C C . ALA A 1 104 ? -5.683 -1.872 19.722 1.00 84.38 104 ALA A C 1
ATOM 823 O O . ALA A 1 104 ? -5.876 -0.957 20.526 1.00 84.38 104 ALA A O 1
ATOM 824 N N . ARG A 1 105 ? -5.783 -3.151 20.066 1.00 81.44 105 ARG A N 1
ATOM 825 C CA . ARG A 1 105 ? -6.012 -3.625 21.426 1.00 81.44 105 ARG A CA 1
ATOM 826 C C . ARG A 1 105 ? -4.875 -4.549 21.828 1.00 81.44 105 ARG A C 1
ATOM 828 O O . ARG A 1 105 ? -4.566 -5.509 21.126 1.00 81.44 105 ARG A O 1
ATOM 835 N N . ASP A 1 106 ? -4.299 -4.251 22.976 1.00 80.69 106 ASP A N 1
ATOM 836 C CA . ASP A 1 106 ? -3.367 -5.098 23.703 1.00 80.69 106 ASP A CA 1
ATOM 837 C C . ASP A 1 106 ? -4.152 -5.924 24.737 1.00 80.69 106 ASP A C 1
ATOM 839 O O . ASP A 1 106 ? -5.124 -5.438 25.325 1.00 80.69 106 ASP A O 1
ATOM 843 N N . SER A 1 107 ? -3.768 -7.185 24.946 1.00 73.06 107 SER A N 1
ATOM 844 C CA . SER A 1 107 ? -4.401 -8.041 25.952 1.00 73.06 107 SER A CA 1
ATOM 845 C C . SER A 1 107 ? -4.146 -7.559 27.377 1.00 73.06 107 SER A C 1
ATOM 847 O O . SER A 1 107 ? -4.980 -7.812 28.241 1.00 73.06 107 SER A O 1
ATOM 849 N N . GLU A 1 108 ? -3.031 -6.865 27.625 1.00 74.25 108 GLU A N 1
ATOM 850 C CA . GLU A 1 108 ? -2.678 -6.371 28.962 1.00 74.25 108 GLU A CA 1
ATOM 851 C C . GLU A 1 108 ? -3.144 -4.931 29.202 1.00 74.25 108 GLU A C 1
ATOM 853 O O . GLU A 1 108 ? -3.682 -4.614 30.262 1.00 74.25 108 GLU A O 1
ATOM 858 N N . ARG A 1 109 ? -2.957 -4.046 28.215 1.00 68.38 109 ARG A N 1
ATOM 859 C CA . ARG A 1 109 ? -3.223 -2.601 28.353 1.00 68.38 109 ARG A CA 1
ATOM 860 C C . ARG A 1 109 ? -4.590 -2.159 27.836 1.00 68.38 109 ARG A C 1
ATOM 862 O O . ARG A 1 109 ? -4.964 -1.003 28.022 1.00 68.38 109 ARG A O 1
ATOM 869 N N . GLY A 1 110 ? -5.345 -3.058 27.207 1.00 77.50 110 GLY A N 1
ATOM 870 C CA . GLY A 1 110 ? -6.633 -2.729 26.607 1.00 77.50 110 GLY A CA 1
ATOM 871 C C . GLY A 1 110 ? -6.480 -1.933 25.310 1.00 77.50 110 GLY A C 1
ATOM 872 O O . GLY A 1 110 ? -5.615 -2.218 24.485 1.00 77.50 110 GLY A O 1
ATOM 873 N N . GLU A 1 111 ? -7.378 -0.980 25.070 1.00 81.38 111 GLU A N 1
ATOM 874 C CA . GLU A 1 111 ? -7.377 -0.178 23.840 1.00 81.38 111 GLU A CA 1
ATOM 875 C C . GLU A 1 111 ? -6.224 0.824 23.826 1.00 81.38 111 GLU A C 1
ATOM 877 O O . GLU A 1 111 ? -6.020 1.572 24.781 1.00 81.38 111 GLU A O 1
ATOM 882 N N . LEU A 1 112 ? -5.490 0.862 22.716 1.00 74.69 112 LEU A N 1
ATOM 883 C CA . LEU A 1 112 ? -4.353 1.752 22.545 1.00 74.69 112 LEU A CA 1
ATOM 884 C C . LEU A 1 112 ? -4.738 2.997 21.751 1.00 74.69 112 LEU A C 1
ATOM 886 O O . LEU A 1 112 ? -5.486 2.950 20.772 1.00 74.69 112 LEU A O 1
ATOM 890 N N . THR A 1 113 ? -4.171 4.124 22.170 1.00 76.81 113 THR A N 1
ATOM 891 C CA . THR A 1 113 ? -4.197 5.384 21.430 1.00 76.81 113 THR A CA 1
ATOM 892 C C . THR A 1 113 ? -2.896 5.545 20.632 1.00 76.81 113 THR A C 1
ATOM 894 O O . THR A 1 113 ? -1.853 5.037 21.050 1.00 76.81 113 THR A O 1
ATOM 897 N N . PRO A 1 114 ? -2.921 6.238 19.479 1.00 75.31 114 PRO A N 1
ATOM 898 C CA . PRO A 1 114 ? -4.061 6.932 18.869 1.00 75.31 114 PRO A CA 1
ATOM 899 C C . PRO A 1 114 ? -5.030 5.984 18.145 1.00 75.31 114 PRO A C 1
ATOM 901 O O . PRO A 1 114 ? -4.647 4.899 17.736 1.00 75.31 114 PRO A O 1
ATOM 904 N N . ARG A 1 115 ? -6.285 6.401 17.946 1.00 81.44 115 ARG A N 1
ATOM 905 C CA . ARG A 1 115 ? -7.191 5.717 17.006 1.00 81.44 115 ARG A CA 1
ATOM 906 C C . ARG A 1 115 ? -6.823 6.095 15.576 1.00 81.44 115 ARG A C 1
ATOM 908 O O . ARG A 1 115 ? -6.291 7.186 15.351 1.00 81.44 115 ARG A O 1
ATOM 915 N N . TRP A 1 116 ? -7.110 5.222 14.618 1.00 82.00 116 TRP A N 1
ATOM 916 C CA . TRP A 1 116 ? -6.794 5.473 13.215 1.00 82.00 116 TRP A CA 1
ATOM 917 C C . TRP A 1 116 ? -8.033 5.343 12.338 1.00 82.00 116 TRP A C 1
ATOM 919 O O . TRP A 1 116 ? -8.776 4.382 12.464 1.00 82.00 116 TRP A O 1
ATOM 929 N N . ASN A 1 117 ? -8.287 6.290 11.441 1.00 84.88 117 ASN A N 1
ATOM 930 C CA . ASN A 1 117 ? -9.462 6.216 10.572 1.00 84.88 117 ASN A CA 1
ATOM 931 C C . ASN A 1 117 ? -9.187 5.271 9.398 1.00 84.88 117 ASN A C 1
ATOM 933 O O . ASN A 1 117 ? -8.120 5.338 8.792 1.00 84.88 117 ASN A O 1
ATOM 937 N N . LEU A 1 118 ? -10.166 4.441 9.025 1.00 83.50 118 LEU A N 1
ATOM 938 C CA . LEU A 1 118 ? -10.060 3.503 7.900 1.00 83.50 118 LEU A CA 1
ATOM 939 C C . LEU A 1 118 ? -9.720 4.220 6.581 1.00 83.50 118 LEU A C 1
ATOM 941 O O . LEU A 1 118 ? -8.912 3.734 5.794 1.00 83.50 118 LEU A O 1
ATOM 945 N N . SER A 1 119 ? -10.320 5.391 6.345 1.00 82.06 119 SER A N 1
ATOM 946 C CA . SER A 1 119 ? -10.022 6.245 5.188 1.00 82.06 119 SER A CA 1
ATOM 947 C C . SER A 1 119 ? -8.567 6.717 5.206 1.00 82.06 119 SER A C 1
ATOM 949 O O . SER A 1 119 ? -7.878 6.601 4.197 1.00 82.06 119 SER A O 1
ATOM 951 N N . GLY A 1 120 ? -8.080 7.172 6.362 1.00 82.56 120 GLY A N 1
ATOM 952 C CA . GLY A 1 120 ? -6.682 7.553 6.562 1.00 82.56 120 GLY A CA 1
ATOM 953 C C . GLY A 1 120 ? -5.714 6.387 6.360 1.00 82.56 120 GLY A C 1
ATOM 954 O O . GLY A 1 120 ? -4.669 6.572 5.746 1.00 82.56 120 GLY A O 1
ATOM 955 N N . ALA A 1 121 ? -6.082 5.181 6.802 1.00 84.69 121 ALA A N 1
ATOM 956 C CA . ALA A 1 121 ? -5.290 3.976 6.577 1.00 84.69 121 ALA A CA 1
ATOM 957 C C . ALA A 1 121 ? -5.184 3.615 5.094 1.00 84.69 121 ALA A C 1
ATOM 959 O O . ALA A 1 121 ? -4.101 3.296 4.614 1.00 84.69 121 ALA A O 1
ATOM 960 N N . ARG A 1 122 ? -6.281 3.742 4.339 1.00 86.06 122 ARG A N 1
ATOM 961 C CA . ARG A 1 122 ? -6.259 3.543 2.882 1.00 86.06 122 ARG A CA 1
ATOM 962 C C . ARG A 1 122 ? -5.392 4.563 2.160 1.00 86.06 122 ARG A C 1
ATOM 964 O O . ARG A 1 122 ? -4.667 4.178 1.252 1.00 86.06 122 ARG A O 1
ATOM 971 N N . VAL A 1 123 ? -5.484 5.837 2.542 1.00 85.69 123 VAL A N 1
ATOM 972 C CA . VAL A 1 123 ? -4.671 6.901 1.934 1.00 85.69 123 VAL A CA 1
ATOM 973 C C . VAL A 1 123 ? -3.193 6.637 2.186 1.00 85.69 123 VAL A C 1
ATOM 975 O O . VAL A 1 123 ? -2.432 6.613 1.233 1.00 85.69 123 VAL A O 1
ATOM 978 N N . GLN A 1 124 ? -2.800 6.321 3.422 1.00 85.75 124 GLN A N 1
ATOM 979 C CA . GLN A 1 124 ? -1.398 6.030 3.721 1.00 85.75 124 GLN A CA 1
ATOM 980 C C . GLN A 1 124 ? -0.874 4.813 2.941 1.00 85.75 124 GLN A C 1
ATOM 982 O O . GLN A 1 124 ? 0.191 4.896 2.336 1.00 85.75 124 GLN A O 1
ATOM 987 N N . LEU A 1 125 ? -1.626 3.704 2.908 1.00 86.00 125 LEU A N 1
ATOM 988 C CA . LEU A 1 125 ? -1.232 2.529 2.121 1.00 86.00 125 LEU A CA 1
ATOM 989 C C . LEU A 1 125 ? -1.076 2.876 0.637 1.00 86.00 125 LEU A C 1
ATOM 991 O O . LEU A 1 125 ? -0.160 2.391 -0.022 1.00 86.00 125 LEU A O 1
ATOM 995 N N . ARG A 1 126 ? -1.976 3.708 0.104 1.00 84.62 126 ARG A N 1
ATOM 996 C CA . ARG A 1 126 ? -1.921 4.159 -1.284 1.00 84.62 126 ARG A CA 1
ATOM 997 C C . ARG A 1 126 ? -0.705 5.045 -1.545 1.00 84.62 126 ARG A C 1
ATOM 999 O O . ARG A 1 126 ? -0.031 4.815 -2.540 1.00 84.62 126 ARG A O 1
ATOM 1006 N N . ASP A 1 127 ? -0.400 5.992 -0.665 1.00 85.06 127 ASP A N 1
ATOM 1007 C CA . ASP A 1 127 ? 0.770 6.866 -0.795 1.00 85.06 127 ASP A CA 1
ATOM 1008 C C . ASP A 1 127 ? 2.075 6.042 -0.794 1.00 85.06 127 ASP A C 1
ATOM 1010 O O . ASP A 1 127 ? 2.976 6.271 -1.607 1.00 85.06 127 ASP A O 1
ATOM 1014 N N . GLU A 1 128 ? 2.165 5.022 0.068 1.00 83.19 128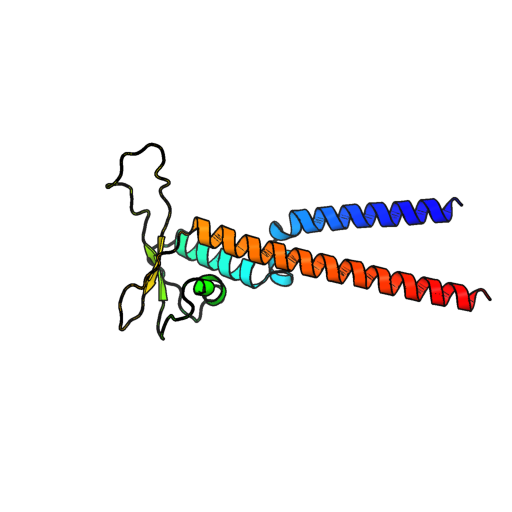 GLU A N 1
ATOM 1015 C CA . GLU A 1 128 ? 3.284 4.068 0.092 1.00 83.19 128 GLU A CA 1
ATOM 1016 C C . GLU A 1 128 ? 3.368 3.252 -1.214 1.00 83.19 128 GLU A C 1
ATOM 1018 O O . GLU A 1 128 ? 4.459 3.057 -1.767 1.00 83.19 128 GLU A O 1
ATOM 1023 N N . ALA A 1 129 ? 2.224 2.824 -1.758 1.00 83.62 129 ALA A N 1
ATOM 1024 C CA . ALA A 1 129 ? 2.149 2.116 -3.035 1.00 83.62 129 ALA A CA 1
ATOM 1025 C C . ALA A 1 129 ? 2.576 2.996 -4.219 1.00 83.62 129 ALA A C 1
ATOM 1027 O O . ALA A 1 129 ? 3.325 2.536 -5.078 1.00 83.62 129 ALA A O 1
ATOM 1028 N N . GLU A 1 130 ? 2.131 4.254 -4.258 1.00 81.69 130 GLU A N 1
ATOM 1029 C CA . GLU A 1 130 ? 2.480 5.234 -5.292 1.00 81.69 130 GLU A CA 1
ATOM 1030 C C . GLU A 1 130 ? 3.985 5.532 -5.278 1.00 81.69 130 GLU A C 1
ATOM 1032 O O . GLU A 1 130 ? 4.632 5.501 -6.326 1.00 81.69 130 GLU A O 1
ATOM 1037 N N . SER A 1 131 ? 4.575 5.714 -4.092 1.00 81.19 131 SER A N 1
ATOM 1038 C CA . SER A 1 131 ? 6.026 5.874 -3.926 1.00 81.19 131 SER A CA 1
ATOM 1039 C C . SER A 1 131 ? 6.804 4.651 -4.431 1.00 81.19 131 SER A C 1
ATOM 1041 O O . SER A 1 131 ? 7.779 4.772 -5.178 1.00 81.19 131 SER A O 1
ATOM 1043 N N . THR A 1 132 ? 6.335 3.450 -4.087 1.00 79.62 132 THR A N 1
ATOM 1044 C CA . THR A 1 132 ? 6.968 2.196 -4.515 1.00 79.62 132 THR A CA 1
ATOM 1045 C C . THR A 1 132 ? 6.853 2.003 -6.030 1.00 79.62 132 THR A C 1
ATOM 1047 O O . THR A 1 132 ? 7.833 1.655 -6.692 1.00 79.62 132 THR A O 1
ATOM 1050 N N . ALA A 1 133 ? 5.685 2.291 -6.610 1.00 77.44 133 ALA A N 1
ATOM 1051 C CA . ALA A 1 133 ? 5.462 2.248 -8.051 1.00 77.44 133 ALA A CA 1
ATOM 1052 C C . ALA A 1 133 ? 6.357 3.249 -8.796 1.00 77.44 133 ALA A C 1
ATOM 1054 O O . ALA A 1 133 ? 6.945 2.899 -9.822 1.00 77.44 133 ALA A O 1
ATOM 1055 N N . PHE A 1 134 ? 6.529 4.458 -8.256 1.00 78.06 134 PHE A N 1
ATOM 1056 C CA . PHE A 1 134 ? 7.444 5.458 -8.801 1.00 78.06 134 PHE A CA 1
ATOM 1057 C C . PHE A 1 134 ? 8.904 4.977 -8.790 1.00 78.06 134 PHE A C 1
ATOM 1059 O O . PHE A 1 134 ? 9.624 5.136 -9.783 1.00 78.06 134 PHE A O 1
ATOM 1066 N N . LEU A 1 135 ? 9.343 4.339 -7.701 1.00 78.19 135 LEU A N 1
ATOM 1067 C CA . LEU A 1 135 ? 10.693 3.786 -7.592 1.00 78.19 135 LEU A CA 1
ATOM 1068 C C . LEU A 1 135 ? 10.931 2.675 -8.624 1.00 78.19 135 LEU A C 1
ATOM 1070 O O . LEU A 1 135 ? 11.943 2.696 -9.325 1.00 78.19 135 LEU A O 1
ATOM 1074 N N . TRP A 1 136 ? 9.977 1.759 -8.792 1.00 74.31 136 TRP A N 1
ATOM 1075 C CA . TRP A 1 136 ? 10.045 0.727 -9.829 1.00 74.31 136 TRP A CA 1
ATOM 1076 C C . TRP A 1 136 ? 10.045 1.306 -11.245 1.00 74.31 136 TRP A C 1
ATOM 1078 O O . TRP A 1 136 ? 10.853 0.882 -12.073 1.00 74.31 136 TRP A O 1
ATOM 1088 N N . GLY A 1 137 ? 9.201 2.304 -11.517 1.00 70.81 137 GLY A N 1
ATOM 1089 C CA . GLY A 1 137 ? 9.202 3.024 -12.792 1.00 70.81 137 GLY A CA 1
ATOM 1090 C C . GLY A 1 137 ? 10.562 3.657 -13.091 1.00 70.81 137 GLY A C 1
ATOM 1091 O O . GLY A 1 137 ? 11.079 3.532 -14.201 1.00 70.81 137 GLY A O 1
ATOM 1092 N N . THR A 1 138 ? 11.194 4.243 -12.073 1.00 75.25 138 THR A N 1
ATOM 1093 C CA . THR A 1 138 ? 12.539 4.825 -12.164 1.00 75.25 138 THR A CA 1
ATOM 1094 C C . THR A 1 138 ? 13.597 3.761 -12.471 1.00 75.25 138 THR A C 1
ATOM 1096 O O . THR A 1 138 ? 14.388 3.930 -13.400 1.00 75.25 138 THR A O 1
ATOM 1099 N N . VAL A 1 139 ? 13.597 2.639 -11.744 1.00 74.94 139 VAL A N 1
ATOM 1100 C CA . VAL A 1 139 ? 14.541 1.527 -11.963 1.00 74.94 139 VAL A CA 1
ATOM 1101 C C . VAL A 1 139 ? 14.416 0.965 -13.379 1.00 74.94 139 VAL A C 1
ATOM 1103 O O . VAL A 1 139 ? 15.427 0.774 -14.054 1.00 74.94 139 VAL A O 1
ATOM 1106 N N . ILE A 1 140 ? 13.190 0.742 -13.855 1.00 73.69 140 ILE A N 1
ATOM 1107 C CA . ILE A 1 140 ? 12.938 0.215 -15.201 1.00 73.69 140 ILE A CA 1
ATOM 1108 C C . ILE A 1 140 ? 13.402 1.209 -16.270 1.00 73.69 140 ILE A C 1
ATOM 1110 O O . ILE A 1 140 ? 14.048 0.806 -17.239 1.00 73.69 140 ILE A O 1
ATOM 1114 N N . PHE A 1 141 ? 13.134 2.504 -16.082 1.00 74.69 141 PHE A N 1
ATOM 1115 C CA . PHE A 1 141 ? 13.565 3.549 -17.008 1.00 74.69 141 PHE A CA 1
ATOM 1116 C C . PHE A 1 141 ? 15.092 3.609 -17.140 1.00 74.69 141 PHE A C 1
ATOM 1118 O O . PHE A 1 141 ? 15.625 3.506 -18.248 1.00 74.69 141 PHE A O 1
ATOM 1125 N N . PHE A 1 142 ? 15.812 3.725 -16.020 1.00 74.25 142 PHE A N 1
ATOM 1126 C CA . PHE A 1 142 ? 17.274 3.794 -16.044 1.00 74.25 142 PHE A CA 1
ATOM 1127 C C . PHE A 1 142 ? 17.907 2.475 -16.498 1.00 74.25 142 PHE A C 1
ATOM 1129 O O . PHE A 1 142 ? 18.872 2.500 -17.259 1.00 74.25 142 PHE A O 1
ATOM 1136 N N . GLY A 1 143 ? 17.330 1.331 -16.120 1.00 71.12 143 GLY A N 1
ATOM 1137 C CA . GLY A 1 143 ? 17.746 0.023 -16.624 1.00 71.12 143 GLY A CA 1
ATOM 1138 C C . GLY A 1 143 ? 17.646 -0.062 -18.149 1.00 71.12 143 GLY A C 1
ATOM 1139 O O . GLY A 1 143 ? 18.615 -0.433 -18.813 1.00 71.12 143 GLY A O 1
ATOM 1140 N N . GLY A 1 144 ? 16.515 0.362 -18.721 1.00 69.19 144 GLY A N 1
ATOM 1141 C CA . GLY A 1 144 ? 16.323 0.433 -20.171 1.00 69.19 144 GLY A CA 1
ATOM 1142 C C . GLY A 1 144 ? 17.321 1.369 -20.859 1.00 69.19 144 GLY A C 1
ATOM 1143 O O . GLY A 1 144 ? 17.894 1.013 -21.890 1.00 69.19 144 GLY A O 1
ATOM 1144 N N . LEU A 1 145 ? 17.594 2.533 -20.261 1.00 71.88 145 LEU A N 1
ATOM 1145 C CA . LEU A 1 145 ? 18.568 3.495 -20.782 1.00 71.88 145 LEU A CA 1
ATOM 1146 C C . LEU A 1 145 ? 19.995 2.926 -20.785 1.00 71.88 145 LEU A C 1
ATOM 1148 O O . LEU A 1 145 ? 20.715 3.082 -21.775 1.00 71.88 145 LEU A O 1
ATOM 1152 N N . CYS A 1 146 ? 20.393 2.210 -19.731 1.00 69.62 146 CYS A N 1
ATOM 1153 C CA . CYS A 1 146 ? 21.683 1.523 -19.669 1.00 69.62 146 CYS A CA 1
ATOM 1154 C C . CYS A 1 146 ? 21.812 0.450 -20.758 1.00 69.62 146 CYS A C 1
ATOM 1156 O O . CYS A 1 146 ? 22.807 0.447 -21.483 1.00 69.62 146 CYS A O 1
ATOM 1158 N N . VAL A 1 147 ? 20.805 -0.416 -20.929 1.00 70.25 147 VAL A N 1
ATOM 1159 C CA . VAL A 1 147 ? 20.823 -1.456 -21.976 1.00 70.25 147 VAL A CA 1
ATOM 1160 C C . VAL A 1 147 ? 20.888 -0.835 -23.372 1.00 70.25 147 VAL A C 1
ATOM 1162 O O . VAL A 1 147 ? 21.684 -1.278 -24.203 1.00 70.25 147 VAL A O 1
ATOM 1165 N N . SER A 1 148 ? 20.111 0.223 -23.627 1.00 67.50 148 SER A N 1
ATOM 1166 C CA . SER A 1 148 ? 20.143 0.939 -24.907 1.00 67.50 148 SER A CA 1
ATOM 1167 C C . SER A 1 148 ? 21.510 1.569 -25.178 1.00 67.50 148 SER A C 1
ATOM 1169 O O . SER A 1 148 ? 21.993 1.519 -26.306 1.00 67.50 148 SER A O 1
ATOM 1171 N N . THR A 1 149 ? 22.144 2.143 -24.153 1.00 68.75 149 THR A N 1
ATOM 1172 C CA . THR A 1 149 ? 23.466 2.770 -24.280 1.00 68.75 149 THR A CA 1
ATOM 1173 C C . THR A 1 149 ? 24.540 1.725 -24.574 1.00 68.75 149 THR A C 1
ATOM 1175 O O . THR A 1 149 ? 25.329 1.906 -25.497 1.00 68.75 149 THR A O 1
ATOM 1178 N N . ILE A 1 150 ? 24.542 0.603 -23.846 1.00 72.25 150 ILE A N 1
ATOM 1179 C CA . ILE A 1 150 ? 25.480 -0.507 -24.076 1.00 72.25 150 ILE A CA 1
ATOM 1180 C C . ILE A 1 150 ? 25.307 -1.068 -25.490 1.00 72.25 150 ILE A C 1
ATOM 1182 O O . ILE A 1 150 ? 26.295 -1.258 -26.193 1.00 72.25 150 ILE A O 1
ATOM 1186 N N . SER A 1 151 ? 24.063 -1.274 -25.929 1.00 68.19 151 SER A N 1
ATOM 1187 C CA . SER A 1 151 ? 23.768 -1.782 -27.274 1.00 68.19 151 SER A CA 1
ATOM 1188 C C . SER A 1 151 ? 24.293 -0.840 -28.360 1.00 68.19 151 SER A C 1
ATOM 1190 O O . SER A 1 151 ? 24.976 -1.290 -29.273 1.00 68.19 151 SER A O 1
ATOM 1192 N N . GLY A 1 152 ? 24.071 0.473 -28.217 1.00 71.56 152 GLY A N 1
ATOM 1193 C CA . GLY A 1 152 ? 24.591 1.467 -29.160 1.00 71.56 152 GLY A CA 1
ATOM 1194 C C . GLY A 1 152 ? 26.123 1.546 -29.186 1.00 71.56 152 GLY A C 1
ATOM 1195 O O . GLY A 1 152 ? 26.711 1.737 -30.248 1.00 71.56 152 GLY A O 1
ATOM 1196 N N . VAL A 1 153 ? 26.788 1.357 -28.040 1.00 75.88 153 VAL A N 1
ATOM 1197 C CA . VAL A 1 153 ? 28.259 1.276 -27.978 1.00 75.88 153 VAL A CA 1
ATOM 1198 C C . VAL A 1 153 ? 28.768 0.013 -28.676 1.00 75.88 153 VAL A C 1
ATOM 1200 O O . VAL A 1 153 ? 29.741 0.093 -29.420 1.00 75.88 153 VAL A O 1
ATOM 1203 N N . ILE A 1 154 ? 28.119 -1.135 -28.467 1.00 78.31 154 ILE A N 1
ATOM 1204 C CA . ILE A 1 154 ? 28.480 -2.396 -29.129 1.00 78.31 154 ILE A CA 1
ATOM 1205 C C . ILE A 1 154 ? 28.313 -2.271 -30.648 1.00 78.31 154 ILE A C 1
ATOM 1207 O O . ILE A 1 154 ? 29.243 -2.602 -31.377 1.00 78.31 154 ILE A O 1
ATOM 1211 N N . GLU A 1 155 ? 27.181 -1.745 -31.127 1.00 74.06 155 GLU A N 1
ATOM 1212 C CA . GLU A 1 155 ? 26.950 -1.510 -32.561 1.00 74.06 155 GLU A CA 1
ATOM 1213 C C . GLU A 1 155 ? 28.016 -0.585 -33.164 1.00 74.06 155 GLU A C 1
ATOM 1215 O O . GLU A 1 155 ? 28.598 -0.909 -34.196 1.00 74.06 155 GLU A O 1
ATOM 1220 N N . PHE A 1 156 ? 28.355 0.515 -32.481 1.00 78.12 156 PHE A N 1
ATOM 1221 C CA . PHE A 1 156 ? 29.399 1.440 -32.934 1.00 78.12 156 PHE A CA 1
ATOM 1222 C C . PHE A 1 156 ? 30.783 0.785 -33.064 1.00 78.12 156 PHE A C 1
ATOM 1224 O O . PHE A 1 156 ? 31.560 1.160 -33.940 1.00 78.12 156 PHE A O 1
ATOM 1231 N N . TRP A 1 157 ? 31.110 -0.168 -32.187 1.00 74.44 157 TRP A N 1
ATOM 1232 C CA . TRP A 1 157 ? 32.383 -0.892 -32.236 1.00 74.44 157 TRP A CA 1
ATOM 1233 C C . TRP A 1 157 ? 32.410 -2.013 -33.276 1.00 74.44 157 TRP A C 1
ATOM 1235 O O . TRP A 1 157 ? 33.489 -2.329 -33.762 1.00 74.44 157 TRP A O 1
ATOM 1245 N N . ILE A 1 158 ? 31.265 -2.614 -33.609 1.00 77.00 158 ILE A N 1
ATOM 1246 C CA . ILE A 1 158 ? 31.166 -3.676 -34.624 1.00 77.00 158 ILE A CA 1
ATOM 1247 C C . ILE A 1 158 ? 31.210 -3.101 -36.047 1.00 77.00 158 ILE A C 1
ATOM 1249 O O . ILE A 1 158 ? 31.786 -3.725 -36.934 1.00 77.00 158 ILE A O 1
ATOM 1253 N N . ASP A 1 159 ? 30.637 -1.916 -36.267 1.00 68.81 159 ASP A N 1
ATOM 1254 C CA . ASP A 1 159 ? 30.596 -1.253 -37.581 1.00 68.81 159 ASP A CA 1
ATOM 1255 C C . ASP A 1 159 ? 31.918 -0.554 -37.976 1.00 68.81 159 ASP A C 1
ATOM 1257 O O . ASP A 1 159 ? 31.981 0.117 -39.013 1.00 68.81 159 ASP A O 1
ATOM 1261 N N . ARG A 1 160 ? 32.974 -0.683 -37.164 1.00 57.47 160 ARG A N 1
ATOM 1262 C CA . ARG A 1 160 ? 34.277 -0.032 -37.354 1.00 57.47 160 ARG A CA 1
ATOM 1263 C C . ARG A 1 160 ? 35.382 -1.037 -37.655 1.00 57.47 160 ARG A C 1
ATOM 1265 O O . ARG A 1 160 ? 36.213 -0.705 -38.529 1.00 57.47 160 ARG A O 1
#

Radius of gyration: 23.39 Å; chains: 1; bounding box: 60×33×71 Å

Sequence (160 aa):
MKRLLFLLFVIGTLGTIVGWFFDRALDIETVTRVIAPDYHHGEAALRALEANPRVALTREHPGFAPILTRWPNLPEPGRVATIGRSVAFMKFGPTVRNEIELIARDSERGELTPRWNLSGARVQLRDEAESTAFLWGTVIFFGGLCVSTISGVIEFWIDR

Foldseek 3Di:
DVVVVVVVVVVVVVVVVVVVCLVCLVVDLVSCCPQPVLLNQLVVVLVVQVVDQPDWAFPPRSNVVLLCPQPVPADPRKIKGKDAQPPPPPDPDPPDDSWIWIWIQHPVPGTDDDIDTSVNSNVVSVVVSNVSSVVVVVCVVVVVVVVVVVVVVVVVVVVD